Protein AF-A0A7V1XIB6-F1 (afdb_monomer_lite)

Foldseek 3Di:
DDDPVPDPVVVVVVVVVVVVVVVVVVVVVVVVVVVVVVVVVVVVVVVVVVVVVVVCVCCQQPPCWWKFKAQLVQRQTPDTYPNNCVVLVHPDSVVVSVVVVVFDPVQSVVQQVCCQPPQWDQWDWGWDDDVPDDIKIKIKTWGHDDNHSMIMITIDIDGPDPPD

Secondary structure (DSSP, 8-state):
---GGG-HHHHHHHHHHHHHHHHHHHHHHHHHHHHHHHHHHHHHHHHHHHHHHHHHHHHHHT-SSEEEEEETTT--EEEE-HHHHHHTT-SSHHHHHHHHHHS-HHHHHHHHHHHHHHSEEEEEEEEE--TTS--EEEEEEEEE-TTSSEEEEEEEEE------

pLDDT: mean 87.63, std 12.19, range [35.97, 97.19]

Sequence (164 aa):
MPTITEHPLLQIIIISTIVLVTLALGYFAVIITSNRKIIAEQHSKIEEIRKSEERYKTLFENSVAGMMKFNFQTWAVLEVNQTLLTMFNCTTPYELQRIFIDLHFDSFYQISKMLMKYGTVDVFEIPIVIKGESPKKLLLSARREGKTEIAHGVVVQVNTQKNE

Structure (mmCIF, N/CA/C/O backbone):
data_AF-A0A7V1XIB6-F1
#
_entry.id   AF-A0A7V1XIB6-F1
#
loop_
_atom_site.group_PDB
_atom_site.id
_atom_site.type_symbol
_atom_site.label_atom_id
_atom_site.label_alt_id
_atom_site.label_comp_id
_atom_site.label_asym_id
_atom_site.label_entity_id
_atom_site.label_seq_id
_atom_site.pdbx_PDB_ins_code
_atom_site.Cartn_x
_atom_site.Cartn_y
_atom_site.Cartn_z
_atom_site.occupancy
_atom_site.B_iso_or_equiv
_atom_site.auth_seq_id
_atom_site.auth_comp_id
_atom_site.auth_asym_id
_atom_site.auth_atom_id
_atom_site.pdbx_PDB_model_num
ATOM 1 N N . MET A 1 1 ? 54.090 9.060 -61.755 1.00 47.59 1 MET A N 1
ATOM 2 C CA . MET A 1 1 ? 53.536 9.124 -60.384 1.00 47.59 1 MET A CA 1
ATOM 3 C C . MET A 1 1 ? 53.421 7.693 -59.887 1.00 47.59 1 MET A C 1
ATOM 5 O O . MET A 1 1 ? 52.681 6.950 -60.523 1.00 47.59 1 MET A O 1
ATOM 9 N N . PRO A 1 2 ? 54.194 7.272 -58.871 1.00 49.38 2 PRO A N 1
ATOM 10 C CA . PRO A 1 2 ? 54.168 5.889 -58.410 1.00 49.38 2 PRO A CA 1
ATOM 11 C C . PRO A 1 2 ? 52.783 5.584 -57.838 1.00 49.38 2 PRO A C 1
ATOM 13 O O . PRO A 1 2 ? 52.264 6.301 -56.982 1.00 49.38 2 PRO A O 1
ATOM 16 N N . THR A 1 3 ? 52.141 4.576 -58.411 1.00 58.94 3 THR A N 1
ATOM 17 C CA . THR A 1 3 ? 50.796 4.134 -58.058 1.00 58.94 3 THR A CA 1
ATOM 18 C C . THR A 1 3 ? 50.892 3.322 -56.761 1.00 58.94 3 THR A C 1
ATOM 20 O O . THR A 1 3 ? 51.858 2.593 -56.554 1.00 58.94 3 THR A O 1
ATOM 23 N N . ILE A 1 4 ? 49.896 3.429 -55.874 1.00 61.00 4 ILE A N 1
ATOM 24 C CA . ILE A 1 4 ? 49.841 2.800 -54.528 1.00 61.00 4 ILE A CA 1
ATOM 25 C C . ILE A 1 4 ? 50.002 1.251 -54.568 1.00 61.00 4 ILE A C 1
ATOM 27 O O . ILE A 1 4 ? 50.116 0.580 -53.544 1.00 61.00 4 ILE A O 1
ATOM 31 N N . THR A 1 5 ? 50.051 0.663 -55.762 1.00 61.47 5 THR A N 1
ATOM 32 C CA . THR A 1 5 ? 50.233 -0.760 -56.055 1.00 61.47 5 THR A CA 1
ATOM 33 C C . THR A 1 5 ? 51.644 -1.315 -55.823 1.00 61.47 5 THR A C 1
ATOM 35 O O . THR A 1 5 ? 51.771 -2.530 -55.747 1.00 61.47 5 THR A O 1
ATOM 38 N N . GLU A 1 6 ? 52.690 -0.494 -55.668 1.00 72.94 6 GLU A N 1
ATOM 39 C CA . GLU A 1 6 ? 54.075 -1.000 -55.523 1.00 72.94 6 GLU A CA 1
ATOM 40 C C . GLU A 1 6 ? 54.530 -1.265 -54.068 1.00 72.94 6 GLU A C 1
ATOM 42 O O . GLU A 1 6 ? 55.625 -1.783 -53.845 1.00 72.94 6 GLU A O 1
ATOM 47 N N . HIS A 1 7 ? 53.704 -0.962 -53.054 1.00 81.00 7 HIS A N 1
ATOM 48 C CA . HIS A 1 7 ? 54.082 -1.090 -51.634 1.00 81.00 7 HIS A CA 1
ATOM 49 C C . HIS A 1 7 ? 53.140 -2.016 -50.835 1.00 81.00 7 HIS A C 1
ATOM 51 O O . HIS A 1 7 ? 52.159 -1.547 -50.249 1.00 81.00 7 HIS A O 1
ATOM 57 N N . PRO A 1 8 ? 53.444 -3.326 -50.729 1.00 84.38 8 PRO A N 1
ATOM 58 C CA . PRO A 1 8 ? 52.544 -4.314 -50.121 1.00 84.38 8 PRO A CA 1
ATOM 59 C C . PRO A 1 8 ? 52.277 -4.076 -48.624 1.00 84.38 8 PRO A C 1
ATOM 61 O O . PRO A 1 8 ? 51.172 -4.322 -48.146 1.00 84.38 8 PRO A O 1
ATOM 64 N N . LEU A 1 9 ? 53.245 -3.533 -47.875 1.00 87.50 9 LEU A N 1
ATOM 65 C CA . LEU A 1 9 ? 53.072 -3.222 -46.447 1.00 87.50 9 LEU A CA 1
ATOM 66 C C . LEU A 1 9 ? 52.031 -2.118 -46.203 1.00 87.50 9 LEU A C 1
ATOM 68 O O . LEU A 1 9 ? 51.251 -2.198 -45.255 1.00 87.50 9 LEU A O 1
ATOM 72 N N . LEU A 1 10 ? 51.985 -1.108 -47.075 1.00 87.31 10 LEU A N 1
ATOM 73 C CA . LEU A 1 10 ? 51.057 0.016 -46.947 1.00 87.31 10 LEU A CA 1
ATOM 74 C C . LEU A 1 10 ? 49.608 -0.429 -47.205 1.00 87.31 10 LEU A C 1
ATOM 76 O O . LEU A 1 10 ? 48.695 0.017 -46.514 1.00 87.31 10 LEU A O 1
ATOM 80 N N . GLN A 1 11 ? 49.403 -1.380 -48.121 1.00 85.06 11 GLN A N 1
ATOM 81 C CA . GLN A 1 11 ? 48.090 -1.984 -48.368 1.00 85.06 11 GLN A CA 1
ATOM 82 C C . GLN A 1 11 ? 47.580 -2.786 -47.163 1.00 85.06 11 GLN A C 1
ATOM 84 O O . GLN A 1 11 ? 46.417 -2.645 -46.789 1.00 85.06 11 GLN A O 1
ATOM 89 N N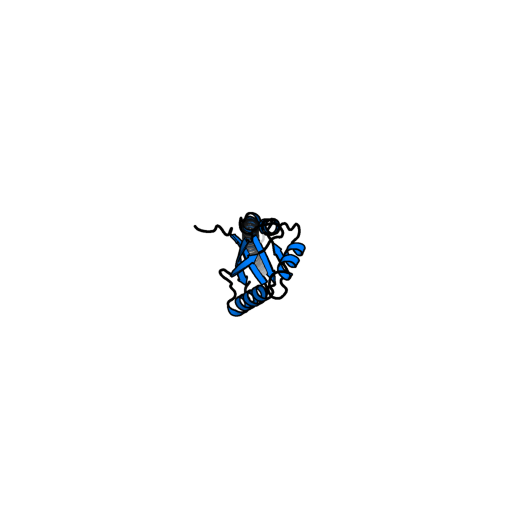 . ILE A 1 12 ? 48.445 -3.577 -46.515 1.00 91.06 12 ILE A N 1
ATOM 90 C CA . ILE A 1 12 ? 48.081 -4.358 -45.319 1.00 91.06 12 ILE A CA 1
ATOM 91 C C . ILE A 1 12 ? 47.642 -3.434 -44.179 1.00 91.06 12 ILE A C 1
ATOM 93 O O . ILE A 1 12 ? 46.618 -3.691 -43.544 1.00 91.06 12 ILE A O 1
ATOM 97 N N . ILE A 1 13 ? 48.370 -2.335 -43.948 1.00 94.75 13 ILE A N 1
ATOM 98 C CA . ILE A 1 13 ? 48.011 -1.352 -42.917 1.00 94.75 13 ILE A CA 1
ATOM 99 C C . ILE A 1 13 ? 46.635 -0.755 -43.218 1.00 94.75 13 ILE A C 1
ATOM 101 O O . ILE A 1 13 ? 45.766 -0.805 -42.350 1.00 94.75 13 ILE A O 1
ATOM 105 N N . ILE A 1 14 ? 46.395 -0.286 -44.447 1.00 93.75 14 ILE A N 1
ATOM 106 C CA . ILE A 1 14 ? 45.102 0.293 -44.844 1.00 93.75 14 ILE A CA 1
ATOM 107 C C . ILE A 1 14 ? 43.959 -0.704 -44.625 1.00 93.75 14 ILE A C 1
ATOM 109 O O . ILE A 1 14 ? 42.956 -0.354 -44.003 1.00 93.75 14 ILE A O 1
ATOM 113 N N . ILE A 1 15 ? 44.114 -1.952 -45.077 1.00 94.75 15 ILE A N 1
ATOM 114 C CA . ILE A 1 15 ? 43.092 -2.993 -44.903 1.00 94.75 15 ILE A CA 1
ATOM 115 C C . ILE A 1 15 ? 42.845 -3.252 -43.412 1.00 94.75 15 ILE A C 1
ATOM 117 O O . ILE A 1 15 ? 41.695 -3.274 -42.979 1.00 94.75 15 ILE A O 1
ATOM 121 N N . SER A 1 16 ? 43.904 -3.382 -42.607 1.00 94.62 16 SER A N 1
ATOM 122 C CA . SER A 1 16 ? 43.778 -3.612 -41.162 1.00 94.62 16 SER A CA 1
ATOM 123 C C . SER A 1 16 ? 43.075 -2.456 -40.442 1.00 94.62 16 SER A C 1
ATOM 125 O O . SER A 1 16 ? 42.223 -2.693 -39.588 1.00 94.62 16 SER A O 1
ATOM 127 N N . THR A 1 17 ? 43.361 -1.207 -40.828 1.00 96.62 17 THR A N 1
ATOM 128 C CA . THR A 1 17 ? 42.704 -0.017 -40.278 1.00 96.62 17 THR A CA 1
ATOM 129 C C . THR A 1 17 ? 41.226 0.008 -40.648 1.00 96.62 17 THR A C 1
ATOM 131 O O . THR A 1 17 ? 40.393 0.250 -39.779 1.00 96.62 17 THR A O 1
ATOM 134 N N . ILE A 1 18 ? 40.879 -0.298 -41.903 1.00 96.38 18 ILE A N 1
ATOM 135 C CA . ILE A 1 18 ? 39.479 -0.373 -42.341 1.00 96.38 18 ILE A CA 1
ATOM 136 C C . ILE A 1 18 ? 38.732 -1.444 -41.540 1.00 96.38 18 ILE A C 1
ATOM 138 O O . ILE A 1 18 ? 37.673 -1.160 -40.983 1.00 96.38 18 ILE A O 1
ATOM 142 N N . VAL A 1 19 ? 39.300 -2.647 -41.410 1.00 97.19 19 VAL A N 1
ATOM 143 C CA . VAL A 1 19 ? 38.695 -3.735 -40.625 1.00 97.19 19 VAL A CA 1
ATOM 144 C C . VAL A 1 19 ? 38.485 -3.304 -39.172 1.00 97.19 19 VAL A C 1
ATOM 146 O O . VAL A 1 19 ? 37.382 -3.445 -38.644 1.00 97.19 19 VAL A O 1
ATOM 149 N N . LEU A 1 20 ? 39.492 -2.702 -38.538 1.00 97.19 20 LEU A N 1
ATOM 150 C CA . LEU A 1 20 ? 39.402 -2.260 -37.147 1.00 97.19 20 LEU A CA 1
ATOM 151 C C . LEU A 1 20 ? 38.330 -1.178 -36.952 1.00 97.19 20 LEU A C 1
ATOM 153 O O . LEU A 1 20 ? 37.538 -1.262 -36.014 1.00 97.19 20 LEU A O 1
ATOM 157 N N . VAL A 1 21 ? 38.243 -0.209 -37.867 1.00 97.12 21 VAL A N 1
ATOM 158 C CA . VAL A 1 21 ? 37.206 0.835 -37.839 1.00 97.12 21 VAL A CA 1
ATOM 159 C C . VAL A 1 21 ? 35.813 0.233 -38.026 1.00 97.12 21 VAL A C 1
ATOM 161 O O . VAL A 1 21 ? 34.898 0.590 -37.287 1.00 97.12 21 VAL A O 1
ATOM 164 N N . THR A 1 22 ? 35.633 -0.709 -38.957 1.00 96.62 22 THR A N 1
ATOM 165 C CA . THR A 1 22 ? 34.323 -1.352 -39.171 1.00 96.62 22 THR A CA 1
ATOM 166 C C . THR A 1 22 ? 33.858 -2.149 -37.952 1.00 96.62 22 THR A C 1
ATOM 168 O O . THR A 1 22 ? 32.698 -2.031 -37.554 1.00 96.62 22 THR A O 1
ATOM 171 N N . LEU A 1 23 ? 34.762 -2.890 -37.301 1.00 97.00 23 LEU A N 1
ATOM 172 C CA . LEU A 1 23 ? 34.461 -3.606 -36.060 1.00 97.00 23 LEU A CA 1
ATOM 173 C C . LEU A 1 23 ? 34.123 -2.644 -34.919 1.00 97.00 23 LEU A C 1
ATOM 175 O O . LEU A 1 23 ? 33.146 -2.868 -34.206 1.00 97.00 23 LEU A O 1
ATOM 179 N N . ALA A 1 24 ? 34.882 -1.554 -34.774 1.00 96.31 24 ALA A N 1
ATOM 180 C CA . ALA A 1 24 ? 34.617 -0.537 -33.761 1.00 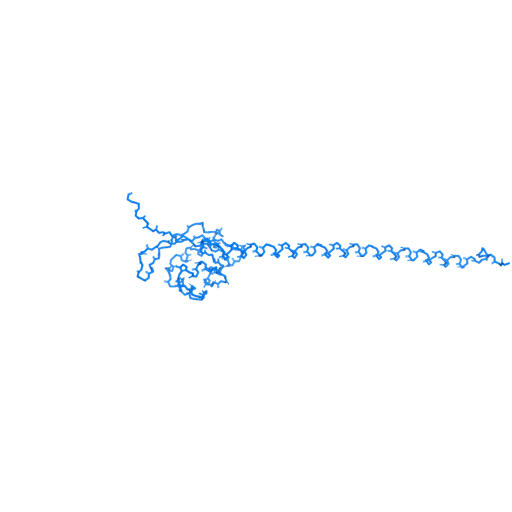96.31 24 ALA A CA 1
ATOM 181 C C . ALA A 1 24 ? 33.236 0.109 -33.960 1.00 96.31 24 ALA A C 1
ATOM 183 O O . ALA A 1 24 ? 32.464 0.208 -33.009 1.00 96.31 24 ALA A O 1
ATOM 184 N N . LEU A 1 25 ? 32.885 0.487 -35.194 1.00 96.56 25 LEU A N 1
ATOM 185 C CA . LEU A 1 25 ? 31.568 1.045 -35.519 1.00 96.56 25 LEU A CA 1
ATOM 186 C C . LEU A 1 25 ? 30.435 0.059 -35.215 1.00 96.56 25 LEU A C 1
ATOM 188 O O . LEU A 1 25 ? 29.437 0.447 -34.607 1.00 96.56 25 LEU A O 1
ATOM 192 N N . GLY A 1 26 ? 30.600 -1.215 -35.583 1.00 95.56 26 GLY A N 1
ATOM 193 C CA . GLY A 1 26 ? 29.637 -2.267 -35.254 1.00 95.56 26 GLY A CA 1
ATOM 194 C C . GLY A 1 26 ? 29.457 -2.431 -33.743 1.00 95.56 26 GLY A C 1
ATOM 195 O O . GLY A 1 26 ? 28.329 -2.461 -33.252 1.00 95.56 26 GLY A O 1
ATOM 196 N N . TYR A 1 27 ? 30.560 -2.450 -32.993 1.00 96.38 27 TYR A N 1
ATOM 197 C CA . TYR A 1 27 ? 30.542 -2.532 -31.534 1.00 96.38 27 TYR A CA 1
ATOM 198 C C . TYR A 1 27 ? 29.815 -1.339 -30.892 1.00 96.38 27 TYR A C 1
ATOM 200 O O . TYR A 1 27 ? 28.921 -1.532 -30.064 1.00 96.38 27 TYR A O 1
ATOM 208 N N . PHE A 1 28 ? 30.120 -0.108 -31.319 1.00 96.62 28 PHE A N 1
ATOM 209 C CA . PHE A 1 28 ? 29.428 1.089 -30.830 1.00 96.62 28 PHE A CA 1
ATOM 210 C C . PHE A 1 28 ? 27.930 1.071 -31.157 1.00 96.62 28 PHE A C 1
ATOM 212 O O . PHE A 1 28 ? 27.115 1.406 -30.296 1.00 96.62 28 PHE A O 1
ATOM 219 N N . ALA A 1 29 ? 27.543 0.635 -32.359 1.00 94.00 29 ALA A N 1
ATOM 220 C CA . ALA A 1 29 ? 26.137 0.517 -32.742 1.00 94.00 29 ALA A CA 1
ATOM 221 C C . ALA A 1 29 ? 25.371 -0.476 -31.844 1.00 94.00 29 ALA A C 1
ATOM 223 O O . ALA A 1 29 ? 24.250 -0.189 -31.407 1.00 94.00 29 ALA A O 1
ATOM 224 N N . VAL A 1 30 ? 25.987 -1.614 -31.506 1.00 93.69 30 VAL A N 1
ATOM 225 C CA . VAL A 1 30 ? 25.407 -2.604 -30.582 1.00 93.69 30 VAL A CA 1
ATOM 226 C C . VAL A 1 30 ? 25.230 -2.018 -29.176 1.00 93.69 30 VAL A C 1
ATOM 228 O O . VAL A 1 30 ? 24.160 -2.162 -28.584 1.00 93.69 30 VAL A O 1
ATOM 231 N N . ILE A 1 31 ? 26.222 -1.296 -28.647 1.00 95.12 31 ILE A N 1
ATOM 232 C CA . ILE A 1 31 ? 26.108 -0.658 -27.323 1.00 95.12 31 ILE A CA 1
ATOM 233 C C . ILE A 1 31 ? 24.983 0.377 -27.299 1.00 95.12 31 ILE A C 1
ATOM 235 O O . ILE A 1 31 ? 24.167 0.382 -26.378 1.00 9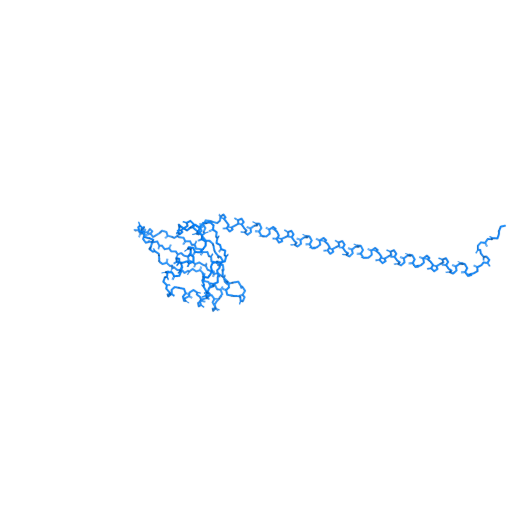5.12 31 ILE A O 1
ATOM 239 N N . ILE A 1 32 ? 24.916 1.254 -28.304 1.00 94.75 32 ILE A N 1
ATOM 240 C CA . ILE A 1 32 ? 23.917 2.329 -28.349 1.00 94.7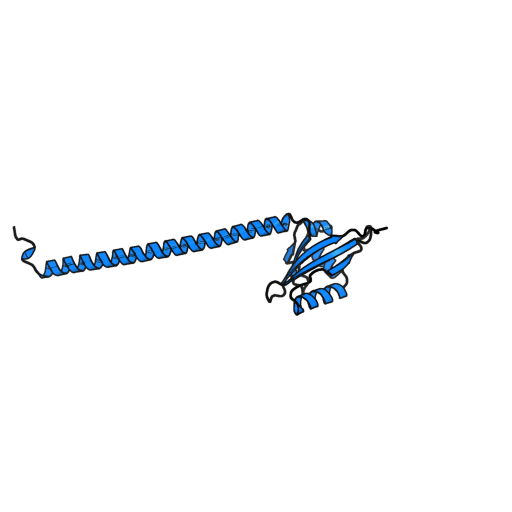5 32 ILE A CA 1
ATOM 241 C C . ILE A 1 32 ? 22.502 1.744 -28.391 1.00 94.75 32 ILE A C 1
ATOM 243 O O . ILE A 1 32 ? 21.624 2.196 -27.655 1.00 94.75 32 ILE A O 1
ATOM 247 N N . THR A 1 33 ? 22.270 0.728 -29.224 1.00 93.75 33 THR A N 1
ATOM 248 C CA . THR A 1 33 ? 20.951 0.082 -29.329 1.00 93.75 33 THR A CA 1
ATOM 249 C C . THR A 1 33 ? 20.559 -0.637 -28.039 1.00 93.75 33 THR A C 1
ATOM 251 O O . THR A 1 33 ? 19.427 -0.473 -27.578 1.00 93.75 33 THR A O 1
ATOM 254 N N . SER A 1 34 ? 21.500 -1.350 -27.412 1.00 93.81 34 SER A N 1
ATOM 255 C CA . SER A 1 34 ? 21.298 -1.995 -26.110 1.00 93.81 34 SER A CA 1
ATOM 256 C C . SER A 1 34 ? 20.935 -0.979 -25.021 1.00 93.81 34 SER A C 1
ATOM 258 O O . SER A 1 34 ? 19.888 -1.094 -24.381 1.00 93.81 34 SER A O 1
ATOM 260 N N . ASN A 1 35 ? 21.727 0.088 -24.881 1.00 94.69 35 ASN A N 1
ATOM 261 C CA . ASN A 1 35 ? 21.505 1.120 -23.867 1.00 94.69 35 ASN A CA 1
ATOM 262 C C . ASN A 1 35 ? 20.165 1.839 -24.058 1.00 94.69 35 ASN A C 1
ATOM 264 O O . ASN A 1 35 ? 19.445 2.061 -23.087 1.00 94.69 35 ASN A O 1
ATOM 268 N N . ARG A 1 36 ? 19.781 2.159 -25.303 1.00 93.88 36 ARG A N 1
ATOM 269 C CA . ARG A 1 36 ? 18.474 2.775 -25.593 1.00 93.88 36 ARG A CA 1
ATOM 270 C C . ARG A 1 36 ? 17.316 1.887 -25.153 1.00 93.88 36 ARG A C 1
ATOM 272 O O . ARG A 1 36 ? 16.354 2.396 -24.585 1.00 93.88 36 ARG A O 1
ATOM 279 N N . LYS A 1 37 ? 17.409 0.576 -25.396 1.00 93.75 37 LYS A N 1
ATOM 280 C CA . LYS A 1 37 ? 16.380 -0.381 -24.975 1.00 93.75 37 LYS A CA 1
ATOM 281 C C . LYS A 1 37 ? 16.273 -0.449 -23.452 1.00 93.75 37 LYS A C 1
ATOM 283 O O . LYS A 1 37 ? 15.165 -0.370 -22.934 1.00 93.75 37 LYS A O 1
ATOM 288 N N . ILE A 1 38 ? 17.406 -0.531 -22.751 1.00 94.62 38 ILE A N 1
ATOM 289 C CA . ILE A 1 38 ? 17.447 -0.567 -21.281 1.00 94.62 38 ILE A CA 1
ATOM 290 C C . ILE A 1 38 ? 16.806 0.694 -20.691 1.00 94.62 38 ILE A C 1
ATOM 292 O O . ILE A 1 38 ? 15.945 0.592 -19.821 1.00 94.62 38 ILE A O 1
ATOM 296 N N . ILE A 1 39 ? 17.171 1.874 -21.200 1.00 94.94 39 ILE A N 1
ATOM 297 C CA . ILE A 1 39 ? 16.628 3.159 -20.736 1.00 94.94 39 ILE A CA 1
ATOM 298 C C . ILE A 1 39 ? 15.117 3.234 -20.986 1.00 94.94 39 ILE A C 1
ATOM 300 O O . ILE A 1 39 ? 14.360 3.601 -20.090 1.00 94.94 39 ILE A O 1
ATOM 304 N N . ALA A 1 40 ? 14.656 2.852 -22.180 1.00 94.81 40 ALA A N 1
ATOM 305 C CA . ALA A 1 40 ? 13.230 2.847 -22.502 1.00 94.81 40 ALA A CA 1
ATOM 306 C C . ALA A 1 40 ? 12.437 1.897 -21.589 1.00 94.81 40 ALA A C 1
ATOM 308 O O . ALA A 1 40 ? 11.365 2.256 -21.102 1.00 94.81 40 ALA A O 1
ATOM 309 N N . GLU A 1 41 ? 12.977 0.709 -21.313 1.00 94.88 41 GLU A N 1
ATOM 310 C CA . GLU A 1 41 ? 12.354 -0.262 -20.416 1.00 94.88 41 GLU A CA 1
ATOM 311 C C . GLU A 1 41 ? 12.301 0.251 -18.969 1.00 94.88 41 GLU A C 1
ATOM 313 O O . GLU A 1 41 ? 11.270 0.128 -18.307 1.00 94.88 41 GLU A O 1
ATOM 318 N N . GLN A 1 42 ? 13.376 0.882 -18.487 1.00 95.50 42 GLN A N 1
ATOM 319 C CA . GLN A 1 42 ? 13.406 1.514 -17.166 1.00 95.50 42 GLN A CA 1
ATOM 320 C C . GLN A 1 42 ? 12.371 2.635 -17.049 1.00 95.50 42 GLN A C 1
ATOM 322 O O . GLN A 1 42 ? 11.603 2.649 -16.089 1.00 95.50 42 GLN A O 1
ATOM 327 N N . HIS A 1 43 ? 12.296 3.533 -18.035 1.00 95.12 43 HIS A N 1
ATOM 328 C CA . HIS A 1 43 ? 11.295 4.600 -18.043 1.00 95.12 43 HIS A CA 1
ATOM 329 C C . HIS A 1 43 ? 9.869 4.054 -18.065 1.00 95.12 43 HIS A C 1
ATOM 331 O O . HIS A 1 43 ? 9.023 4.552 -17.327 1.00 95.12 43 HIS A O 1
ATOM 337 N N . SER A 1 44 ? 9.605 3.011 -18.856 1.00 94.62 44 SER A N 1
ATOM 338 C CA . SER A 1 44 ? 8.286 2.376 -18.885 1.00 94.62 44 SER A CA 1
ATOM 339 C C . SER A 1 44 ? 7.902 1.802 -17.521 1.00 94.62 44 SER A C 1
ATOM 341 O O . SER A 1 44 ? 6.771 1.999 -17.086 1.00 94.62 44 SER A O 1
ATOM 343 N N . LYS A 1 45 ? 8.833 1.136 -16.823 1.00 95.44 45 LYS A N 1
ATOM 344 C CA . LYS A 1 45 ? 8.590 0.579 -15.480 1.00 95.44 45 LYS A CA 1
ATOM 345 C C . LYS A 1 45 ? 8.340 1.670 -14.442 1.00 95.44 45 LYS A C 1
ATOM 347 O O . LYS A 1 45 ? 7.428 1.539 -13.635 1.00 95.44 45 LYS A O 1
ATOM 352 N N . ILE A 1 46 ? 9.117 2.754 -14.475 1.00 95.50 46 ILE A N 1
ATOM 353 C CA . ILE A 1 46 ? 8.925 3.900 -13.573 1.00 95.50 46 ILE A CA 1
ATOM 354 C C . ILE A 1 46 ? 7.550 4.530 -13.800 1.00 95.50 46 ILE A C 1
ATOM 356 O O . ILE A 1 46 ? 6.837 4.813 -12.842 1.00 95.50 46 ILE A O 1
ATOM 360 N N . GLU A 1 47 ? 7.156 4.720 -15.057 1.00 95.50 47 GLU A N 1
ATOM 361 C CA . GLU A 1 47 ? 5.867 5.324 -15.385 1.00 95.50 47 GLU A CA 1
ATOM 362 C C . GLU A 1 47 ? 4.687 4.417 -15.013 1.00 95.50 47 GLU A C 1
ATOM 364 O O . GLU A 1 47 ? 3.650 4.902 -14.563 1.00 95.50 47 GLU A O 1
ATOM 369 N N . GLU A 1 48 ? 4.834 3.099 -15.156 1.00 95.38 48 GLU A N 1
ATOM 370 C CA . GLU A 1 48 ? 3.835 2.130 -14.704 1.00 95.38 48 GLU A CA 1
ATOM 371 C C . GLU A 1 48 ? 3.669 2.159 -13.179 1.00 95.38 48 GLU A C 1
ATOM 373 O O . GLU A 1 48 ? 2.539 2.242 -12.693 1.00 95.38 48 GLU A O 1
ATOM 378 N N . ILE A 1 49 ? 4.780 2.188 -12.432 1.00 95.19 49 ILE A N 1
ATOM 379 C CA . ILE A 1 49 ? 4.765 2.347 -10.972 1.00 95.19 49 ILE A CA 1
ATOM 380 C C . ILE A 1 49 ? 4.064 3.655 -10.606 1.00 95.19 49 ILE A C 1
ATOM 382 O O . ILE A 1 49 ? 3.078 3.618 -9.872 1.00 95.19 49 ILE A O 1
ATOM 386 N N . ARG A 1 50 ? 4.474 4.785 -11.195 1.00 95.06 50 ARG A N 1
ATOM 387 C CA . ARG A 1 50 ? 3.884 6.106 -10.934 1.00 95.06 50 ARG A CA 1
ATOM 388 C C . ARG A 1 50 ? 2.374 6.121 -11.178 1.00 95.06 50 ARG A C 1
ATOM 390 O O . ARG A 1 50 ? 1.614 6.582 -10.332 1.00 95.06 50 ARG A O 1
ATOM 397 N N . LYS A 1 51 ? 1.912 5.570 -12.306 1.00 95.25 51 LYS A N 1
ATOM 398 C CA . LYS A 1 51 ? 0.476 5.466 -12.620 1.00 95.25 51 LYS A CA 1
ATOM 399 C C . LYS A 1 51 ? -0.267 4.566 -11.638 1.00 95.25 51 LYS A C 1
ATOM 401 O O . LYS A 1 51 ? -1.408 4.861 -11.280 1.00 95.25 51 LYS A O 1
ATOM 406 N N . SER A 1 52 ? 0.350 3.462 -11.221 1.00 94.94 52 SER A N 1
ATOM 407 C CA . SER A 1 52 ? -0.245 2.556 -10.239 1.00 94.94 52 SER A CA 1
ATOM 408 C C . SER A 1 52 ? -0.362 3.210 -8.859 1.00 94.94 52 SER A C 1
ATOM 410 O O . SER A 1 52 ? -1.410 3.088 -8.227 1.00 94.94 52 SER A O 1
ATOM 412 N N . GLU A 1 53 ? 0.644 3.985 -8.442 1.00 93.94 53 GLU A N 1
ATOM 413 C CA . GLU A 1 53 ? 0.650 4.751 -7.194 1.00 93.94 53 GLU A CA 1
ATOM 414 C C . GLU A 1 53 ? -0.399 5.864 -7.213 1.00 93.94 53 GLU A C 1
ATOM 416 O O . GLU A 1 53 ? -1.173 5.995 -6.267 1.00 93.94 53 GLU A O 1
ATOM 421 N N . GLU A 1 54 ? -0.499 6.628 -8.304 1.00 95.06 54 GLU A N 1
ATOM 422 C CA . GLU A 1 54 ? -1.527 7.665 -8.459 1.00 95.06 54 GLU A CA 1
ATOM 423 C C . GLU A 1 54 ? -2.935 7.077 -8.416 1.00 95.06 54 GLU A C 1
ATOM 425 O O . GLU A 1 54 ? -3.824 7.623 -7.755 1.00 95.06 54 GLU A O 1
ATOM 430 N N . ARG A 1 55 ? -3.142 5.934 -9.076 1.00 93.81 55 ARG A N 1
ATOM 431 C CA . ARG A 1 55 ? -4.420 5.225 -9.041 1.00 93.81 55 ARG A CA 1
ATOM 432 C C . ARG A 1 55 ? -4.729 4.706 -7.640 1.00 93.81 55 ARG A C 1
ATOM 434 O O . ARG A 1 55 ? -5.858 4.876 -7.188 1.00 93.81 55 ARG A O 1
ATOM 441 N N . TYR A 1 56 ? -3.753 4.104 -6.957 1.00 93.38 56 TYR A N 1
ATOM 442 C CA . TYR A 1 56 ? -3.907 3.652 -5.574 1.00 93.38 56 TYR A CA 1
ATOM 443 C C . TYR A 1 56 ? -4.269 4.821 -4.660 1.00 93.38 56 TYR A C 1
ATOM 445 O O . TYR A 1 56 ? -5.302 4.764 -4.005 1.00 93.38 56 TYR A O 1
ATOM 453 N N . LYS A 1 57 ? -3.496 5.911 -4.688 1.00 92.38 57 LYS A N 1
ATOM 454 C CA . LYS A 1 57 ? -3.738 7.109 -3.877 1.00 92.38 57 LYS A CA 1
ATOM 455 C C . LYS A 1 57 ? -5.128 7.690 -4.128 1.00 92.38 57 LYS A C 1
ATOM 457 O O . LYS A 1 57 ? -5.840 8.021 -3.189 1.00 92.38 57 LYS A O 1
ATOM 462 N N . THR A 1 58 ? -5.536 7.763 -5.394 1.00 93.88 58 THR A N 1
ATOM 463 C CA . THR A 1 58 ? -6.865 8.256 -5.782 1.00 93.88 58 THR A CA 1
ATOM 464 C C . THR A 1 58 ? -7.983 7.377 -5.225 1.00 93.88 58 THR A C 1
ATOM 466 O O . THR A 1 58 ? -8.964 7.907 -4.712 1.00 93.88 58 THR A O 1
ATOM 469 N N . LEU A 1 59 ? -7.855 6.051 -5.325 1.00 94.19 59 LEU A N 1
ATOM 470 C CA . LEU A 1 59 ? -8.847 5.110 -4.797 1.00 94.19 59 LEU A CA 1
ATOM 471 C C . LEU A 1 59 ? -8.869 5.103 -3.268 1.00 94.19 59 LEU A C 1
ATOM 473 O O . LEU A 1 59 ? -9.941 5.029 -2.682 1.00 94.19 59 LEU A O 1
ATOM 477 N N . PHE A 1 60 ? -7.700 5.188 -2.640 1.00 94.56 60 PHE A N 1
ATOM 478 C CA . PHE A 1 60 ? -7.534 5.184 -1.195 1.00 94.56 60 PHE A CA 1
ATOM 479 C C . PHE A 1 60 ? -8.164 6.427 -0.554 1.00 94.56 60 PHE A C 1
ATOM 481 O O . PHE A 1 60 ? -9.010 6.291 0.330 1.00 94.56 60 PHE A O 1
ATOM 488 N N . GLU A 1 61 ? -7.829 7.626 -1.043 1.00 92.94 61 GLU A N 1
ATOM 489 C CA . GLU A 1 61 ? -8.322 8.888 -0.472 1.00 92.94 61 GLU A CA 1
ATOM 490 C C . GLU A 1 61 ? -9.788 9.180 -0.803 1.00 92.94 61 GLU A C 1
ATOM 492 O O . GLU A 1 61 ? -10.516 9.680 0.048 1.00 92.94 61 GLU A O 1
ATOM 497 N N . ASN A 1 62 ? -10.257 8.839 -2.009 1.00 92.44 62 ASN A N 1
ATOM 498 C CA . ASN A 1 62 ? -11.647 9.105 -2.409 1.00 92.44 62 ASN A CA 1
ATOM 499 C C . ASN A 1 62 ? -12.619 7.967 -2.049 1.00 92.44 62 ASN A C 1
ATOM 501 O O . ASN A 1 62 ? -13.779 7.990 -2.469 1.00 92.44 62 ASN A O 1
ATOM 505 N N . SER A 1 63 ? -12.169 6.943 -1.319 1.00 93.94 63 SER A N 1
ATOM 506 C CA . SER A 1 63 ? -13.034 5.837 -0.909 1.00 93.94 63 SER A CA 1
ATOM 507 C C . SER A 1 63 ? -14.080 6.302 0.102 1.00 93.94 63 SER A C 1
ATOM 509 O O . SER A 1 63 ? -13.764 6.958 1.092 1.00 93.94 63 SER A O 1
ATOM 511 N N . VAL A 1 64 ? -15.332 5.888 -0.101 1.00 90.62 64 VAL A N 1
ATOM 512 C CA . VAL A 1 64 ? -16.419 6.069 0.880 1.00 90.62 64 VAL A CA 1
ATOM 513 C C . VAL A 1 64 ? -16.272 5.155 2.098 1.00 90.62 64 VAL A C 1
ATOM 515 O O . VAL A 1 64 ? -16.905 5.384 3.127 1.00 90.62 64 VAL A O 1
ATOM 518 N N . ALA A 1 65 ? -15.448 4.112 1.988 1.00 94.31 65 ALA A N 1
ATOM 519 C CA . ALA A 1 65 ? -15.077 3.265 3.106 1.00 94.31 65 ALA A CA 1
ATOM 520 C C . ALA A 1 65 ? -13.813 3.813 3.771 1.00 94.31 65 ALA A C 1
ATOM 522 O O . ALA A 1 65 ? -12.918 4.351 3.112 1.00 94.31 65 ALA A O 1
ATOM 523 N N . GLY A 1 66 ? -13.715 3.633 5.082 1.00 95.25 66 GLY A N 1
ATOM 524 C CA . GLY A 1 66 ? -12.479 3.904 5.785 1.00 95.25 66 GLY A CA 1
ATOM 525 C C . GLY A 1 66 ? -11.437 2.856 5.406 1.00 95.25 66 GLY A C 1
ATOM 526 O O . GLY A 1 66 ? -11.723 1.663 5.420 1.00 95.25 66 GLY A O 1
ATOM 527 N N . MET A 1 67 ? -10.238 3.277 5.029 1.00 96.25 67 MET A N 1
ATOM 528 C CA . MET A 1 67 ? -9.156 2.383 4.624 1.00 96.25 67 MET A CA 1
ATOM 529 C C . MET A 1 67 ? -7.924 2.667 5.464 1.00 96.25 67 MET A C 1
ATOM 531 O O . MET A 1 67 ? -7.623 3.820 5.768 1.00 96.25 67 MET A O 1
ATOM 535 N N . MET A 1 68 ? -7.203 1.613 5.831 1.00 95.31 68 MET A N 1
ATOM 536 C CA . MET A 1 68 ? -5.956 1.740 6.573 1.00 95.31 68 MET A CA 1
ATOM 537 C C . MET A 1 68 ? -4.969 0.633 6.237 1.00 95.31 68 MET A C 1
ATOM 539 O O . MET A 1 68 ? -5.348 -0.496 5.933 1.00 95.31 68 MET A O 1
ATOM 543 N N . LYS A 1 69 ? -3.688 0.947 6.368 1.00 95.62 69 LYS A N 1
ATOM 544 C CA . LYS A 1 69 ? -2.594 -0.012 6.427 1.00 95.62 69 LYS A CA 1
ATOM 545 C C . LYS A 1 69 ? -2.098 -0.050 7.860 1.00 95.62 69 LYS A C 1
ATOM 547 O O . LYS A 1 69 ? -1.809 0.997 8.433 1.00 95.62 69 LYS A O 1
ATOM 552 N N . PHE A 1 70 ? -2.006 -1.232 8.450 1.00 94.56 70 PHE A N 1
ATOM 553 C CA . PHE A 1 70 ? -1.642 -1.366 9.857 1.00 94.56 70 PHE A CA 1
ATOM 554 C C . PHE A 1 70 ? -0.819 -2.625 10.110 1.00 94.56 70 PHE A C 1
ATOM 556 O O . PHE A 1 70 ? -0.920 -3.610 9.377 1.00 94.56 70 PHE A O 1
ATOM 563 N N . ASN A 1 71 ? 0.002 -2.597 11.157 1.00 94.56 71 ASN A N 1
ATOM 564 C CA . ASN A 1 71 ? 0.635 -3.802 11.681 1.00 94.56 71 ASN A CA 1
ATOM 565 C C . ASN A 1 71 ? -0.367 -4.516 12.599 1.00 94.56 71 ASN A C 1
ATOM 567 O O . ASN A 1 71 ? -0.814 -3.934 13.581 1.00 94.56 71 ASN A O 1
ATOM 571 N N . PHE A 1 72 ? -0.730 -5.764 12.306 1.00 92.81 72 PHE A N 1
ATOM 572 C CA . PHE A 1 72 ? -1.772 -6.476 13.064 1.00 92.81 72 PHE A CA 1
ATOM 573 C C . PHE A 1 72 ? -1.264 -7.183 14.336 1.00 92.81 72 PHE A C 1
ATOM 575 O O . PHE A 1 72 ? -2.055 -7.821 15.028 1.00 92.81 72 PHE A O 1
ATOM 582 N N . GLN A 1 73 ? 0.033 -7.092 14.652 1.00 89.75 73 GLN A N 1
ATOM 583 C CA . GLN A 1 73 ? 0.583 -7.484 15.955 1.00 89.75 73 GLN A CA 1
ATOM 584 C C . GLN A 1 73 ? 0.659 -6.299 16.923 1.00 89.75 73 GLN A C 1
ATOM 586 O O . GLN A 1 73 ? 0.257 -6.422 18.076 1.00 89.75 73 GLN A O 1
ATOM 591 N N . THR A 1 74 ? 1.160 -5.150 16.459 1.00 89.25 74 THR A N 1
ATOM 592 C CA . THR A 1 74 ? 1.341 -3.941 17.286 1.00 89.25 74 THR A CA 1
ATOM 593 C C . THR A 1 74 ? 0.170 -2.964 17.206 1.00 89.25 74 THR A C 1
ATOM 595 O O . THR A 1 74 ? 0.125 -2.002 17.969 1.00 89.25 74 THR A O 1
ATOM 598 N N . TRP A 1 75 ? -0.755 -3.178 16.266 1.00 89.75 75 TRP A N 1
ATOM 599 C CA . TRP A 1 75 ? -1.858 -2.272 15.924 1.00 89.75 75 TRP A CA 1
ATOM 600 C C . TRP A 1 75 ? -1.409 -0.868 15.501 1.00 89.75 75 TRP A C 1
ATOM 602 O O . TRP A 1 75 ? -2.198 0.074 15.509 1.00 89.75 75 TRP A O 1
ATOM 612 N N . ALA A 1 76 ? -0.144 -0.715 15.094 1.00 90.81 76 ALA A N 1
ATOM 613 C CA . ALA A 1 76 ? 0.371 0.540 14.564 1.00 90.81 76 ALA A CA 1
ATOM 614 C C . ALA A 1 76 ? -0.283 0.869 13.218 1.00 90.81 76 ALA A C 1
ATOM 616 O O . ALA A 1 76 ? -0.200 0.075 12.277 1.00 90.81 76 ALA A O 1
ATOM 617 N N . VAL A 1 77 ? -0.900 2.048 13.126 1.00 92.88 77 VAL A N 1
ATOM 618 C CA . VAL A 1 77 ? -1.471 2.578 11.884 1.00 92.88 77 VAL A CA 1
ATOM 619 C C . VAL A 1 77 ? -0.335 3.179 11.056 1.00 92.88 77 VAL A C 1
ATOM 621 O O . VAL A 1 77 ? 0.313 4.131 11.480 1.00 92.88 77 VAL A O 1
ATOM 624 N N . LEU A 1 78 ? -0.075 2.588 9.892 1.00 93.69 78 LEU A N 1
ATOM 625 C CA . LEU A 1 78 ? 0.978 2.996 8.960 1.00 93.69 78 LEU A CA 1
ATOM 626 C C . LEU A 1 78 ? 0.448 4.008 7.941 1.00 93.69 78 LEU A C 1
ATOM 628 O O . LEU A 1 78 ? 1.102 5.007 7.664 1.00 93.69 78 LEU A O 1
ATOM 632 N N . GLU A 1 79 ? -0.747 3.756 7.408 1.00 94.62 79 GLU A N 1
ATOM 633 C CA . GLU A 1 79 ? -1.450 4.646 6.481 1.00 94.62 79 GLU A CA 1
ATOM 634 C C . GLU A 1 79 ? -2.942 4.615 6.806 1.00 94.62 79 GLU A C 1
ATOM 636 O O . GLU A 1 79 ? -3.469 3.587 7.235 1.00 94.62 79 GLU A O 1
ATOM 641 N N . VAL A 1 80 ? -3.639 5.725 6.591 1.00 95.69 80 VAL A N 1
ATOM 642 C CA . VAL A 1 80 ? -5.085 5.824 6.794 1.00 95.69 80 VAL A CA 1
ATOM 643 C C . VAL A 1 80 ? -5.662 6.894 5.878 1.00 95.69 80 VAL A C 1
ATOM 645 O O . VAL A 1 80 ? -5.038 7.938 5.705 1.00 95.69 80 VAL A O 1
ATOM 648 N N . ASN A 1 81 ? -6.825 6.628 5.285 1.00 96.06 81 ASN A N 1
ATOM 649 C CA . ASN A 1 81 ? -7.499 7.611 4.446 1.00 96.06 81 ASN A CA 1
ATOM 650 C C . ASN A 1 81 ? -8.304 8.611 5.281 1.00 96.06 81 ASN A C 1
ATOM 652 O O . ASN A 1 81 ? -8.700 8.339 6.421 1.00 96.06 81 ASN A O 1
ATOM 656 N N . GLN A 1 82 ? -8.600 9.767 4.686 1.00 93.50 82 GLN A N 1
ATOM 657 C CA . GLN A 1 82 ? -9.360 10.810 5.373 1.00 93.50 82 GLN A CA 1
ATOM 658 C C . GLN A 1 82 ? -10.742 10.324 5.838 1.00 93.50 82 GLN A C 1
ATOM 660 O O . GLN A 1 82 ? -11.200 10.700 6.916 1.00 93.50 82 GLN A O 1
ATOM 665 N N . THR A 1 83 ? -11.385 9.444 5.068 1.00 94.44 83 THR A N 1
ATOM 666 C CA . THR A 1 83 ? -12.700 8.887 5.397 1.00 94.44 83 THR A CA 1
ATOM 667 C C . THR A 1 83 ? -12.699 8.161 6.741 1.00 94.44 83 THR A C 1
ATOM 669 O O . THR A 1 83 ? -13.595 8.393 7.549 1.00 94.44 83 THR A O 1
ATOM 672 N N . LEU A 1 84 ? -11.694 7.324 7.029 1.00 92.50 84 LEU A N 1
ATOM 673 C CA . LEU A 1 84 ? -11.621 6.608 8.306 1.00 92.50 84 LEU A CA 1
ATOM 674 C C . LEU A 1 84 ? -11.385 7.565 9.479 1.00 92.50 84 LEU A C 1
ATOM 676 O O . LEU A 1 84 ? -12.007 7.409 10.526 1.00 92.50 84 LEU A O 1
ATOM 680 N N . LEU A 1 85 ? -10.534 8.579 9.300 1.00 91.88 85 LEU A N 1
ATOM 681 C CA . LEU A 1 85 ? -10.323 9.614 10.316 1.00 91.88 85 LEU A CA 1
ATOM 682 C C . LEU A 1 85 ? -11.636 10.342 10.635 1.00 91.88 85 LEU A C 1
ATOM 684 O O . LEU A 1 85 ? -12.000 10.478 11.802 1.00 91.88 85 LEU A O 1
ATOM 688 N N . THR A 1 86 ? -12.399 10.717 9.607 1.00 90.44 86 THR A N 1
ATOM 689 C CA . THR A 1 86 ? -13.710 11.355 9.767 1.00 90.44 86 THR A CA 1
ATOM 690 C C . THR A 1 86 ? -14.740 10.427 10.418 1.00 90.44 86 THR A C 1
ATOM 692 O O . THR A 1 86 ? -15.492 10.888 11.271 1.00 90.44 86 THR A O 1
ATOM 695 N N . MET A 1 87 ? -14.754 9.124 10.099 1.00 87.00 87 MET A N 1
ATOM 696 C CA . MET A 1 87 ? -15.656 8.148 10.741 1.00 87.00 87 MET A CA 1
ATOM 697 C C . MET A 1 87 ? -15.483 8.089 12.266 1.00 87.00 87 MET A C 1
ATOM 699 O O . MET A 1 87 ? -16.455 7.863 12.984 1.00 87.00 87 MET A O 1
ATOM 703 N N . PHE A 1 88 ? -14.260 8.294 12.759 1.00 85.81 88 PHE A N 1
ATOM 704 C CA . PHE A 1 88 ? -13.932 8.254 14.186 1.00 85.81 88 PHE A CA 1
ATOM 705 C C . PHE A 1 88 ? -13.748 9.641 14.820 1.00 85.81 88 PHE A C 1
ATOM 707 O O . PHE A 1 88 ? -13.360 9.726 15.984 1.00 85.81 88 PHE A O 1
ATOM 714 N N . ASN A 1 89 ? -14.047 10.724 14.090 1.00 87.75 89 ASN A N 1
ATOM 715 C CA . ASN A 1 89 ? -13.798 12.108 14.514 1.00 87.75 89 ASN A CA 1
ATOM 716 C C . ASN A 1 89 ? -12.344 12.355 14.970 1.00 87.75 89 ASN A C 1
ATOM 718 O O . ASN A 1 89 ? -12.091 13.133 15.890 1.00 87.75 89 ASN A O 1
ATOM 722 N N . CYS A 1 90 ? -11.386 11.687 14.327 1.00 88.00 90 CYS A N 1
ATOM 723 C CA . CYS A 1 90 ? -9.958 11.870 14.561 1.00 88.00 90 CYS A CA 1
ATOM 724 C C . CYS A 1 90 ? -9.376 12.874 13.569 1.00 88.00 90 CYS A C 1
ATOM 726 O O . CYS A 1 90 ? -9.784 12.939 12.410 1.00 88.00 90 CYS A O 1
ATOM 728 N N . THR A 1 91 ? -8.358 13.607 14.007 1.00 87.50 91 THR A N 1
ATOM 729 C CA . THR A 1 91 ? -7.565 14.481 13.129 1.00 87.50 91 THR A CA 1
ATOM 730 C C . THR A 1 91 ? -6.239 13.825 12.754 1.00 87.50 91 THR A C 1
ATOM 732 O O . THR A 1 91 ? -5.645 14.164 11.733 1.00 87.50 91 THR A O 1
ATOM 735 N N . THR A 1 92 ? -5.765 12.865 13.558 1.00 89.75 92 THR A N 1
ATOM 736 C CA . THR A 1 92 ? -4.472 12.206 13.338 1.00 89.75 92 THR A CA 1
ATOM 737 C C . THR A 1 92 ? -4.571 10.675 13.358 1.00 89.75 92 THR A C 1
ATOM 739 O O . THR A 1 92 ? -5.390 10.116 14.092 1.00 89.75 92 THR A O 1
ATOM 742 N N . PRO A 1 93 ? -3.695 9.960 12.621 1.00 88.06 93 PRO A N 1
ATOM 743 C CA . PRO A 1 93 ? -3.612 8.497 12.690 1.00 88.06 93 PRO A CA 1
ATOM 744 C C . PRO A 1 93 ? -3.303 7.971 14.102 1.00 88.06 93 PRO A C 1
ATOM 746 O O . PRO A 1 93 ? -3.723 6.876 14.468 1.00 88.06 93 PRO A O 1
ATOM 749 N N . TYR A 1 94 ? -2.586 8.759 14.909 1.00 87.31 94 TYR A N 1
ATOM 750 C CA . TYR A 1 94 ? -2.238 8.407 16.286 1.00 87.31 94 TYR A CA 1
ATOM 751 C C . TYR A 1 94 ? -3.459 8.386 17.218 1.00 87.31 94 TYR A C 1
ATOM 753 O O . TYR A 1 94 ? -3.590 7.487 18.048 1.00 87.31 94 TYR A O 1
ATOM 761 N N . GLU A 1 95 ? -4.375 9.347 17.068 1.00 87.00 95 GLU A N 1
ATOM 762 C CA . GLU A 1 95 ? -5.651 9.345 17.796 1.00 87.00 95 GLU A CA 1
ATOM 763 C C . GLU A 1 95 ? -6.472 8.102 17.453 1.00 87.00 95 GLU A C 1
ATOM 765 O O . GLU A 1 95 ? -6.973 7.428 18.353 1.00 87.00 95 GLU A O 1
ATOM 770 N N . LEU A 1 96 ? -6.531 7.750 16.166 1.00 86.12 96 LEU A N 1
ATOM 771 C CA . LEU A 1 96 ? -7.231 6.555 15.708 1.00 86.12 96 LEU A CA 1
ATOM 772 C C . LEU A 1 96 ? -6.620 5.277 16.302 1.00 86.12 96 LEU A C 1
ATOM 774 O O . LEU A 1 96 ? -7.346 4.409 16.783 1.00 86.12 96 LEU A O 1
ATOM 778 N N . GLN A 1 97 ? -5.287 5.177 16.326 1.00 86.06 97 GLN A N 1
ATOM 779 C CA . GLN A 1 97 ? -4.592 4.050 16.947 1.00 86.06 97 GLN A CA 1
ATOM 780 C C . GLN A 1 97 ? -4.979 3.885 18.423 1.00 86.06 97 GLN A C 1
ATOM 782 O O . GLN A 1 97 ? -5.193 2.761 18.874 1.00 86.06 97 GLN A O 1
ATOM 787 N N . ARG A 1 98 ? -5.093 4.983 19.182 1.00 83.31 98 ARG A N 1
ATOM 788 C CA . ARG A 1 98 ? -5.522 4.922 20.587 1.00 83.31 98 ARG A CA 1
ATOM 789 C C . ARG A 1 98 ? -6.945 4.400 20.735 1.00 83.31 98 ARG A C 1
ATOM 791 O O . ARG A 1 98 ? -7.165 3.520 21.557 1.00 83.31 98 ARG A O 1
ATOM 798 N N . ILE A 1 99 ? -7.873 4.873 19.902 1.00 80.75 99 ILE A N 1
ATOM 799 C CA . ILE A 1 99 ? -9.257 4.378 19.905 1.00 80.75 99 ILE A CA 1
ATOM 800 C C . ILE A 1 99 ? -9.288 2.872 19.641 1.00 80.75 99 ILE A C 1
ATOM 802 O O . ILE A 1 99 ? -10.023 2.151 20.312 1.00 80.75 99 ILE A O 1
ATOM 806 N N . PHE A 1 100 ? -8.482 2.382 18.695 1.00 77.75 100 PHE A N 1
ATOM 807 C CA . PHE A 1 100 ? -8.368 0.947 18.464 1.00 77.75 100 PHE A CA 1
ATOM 808 C C . PHE A 1 100 ? -7.801 0.221 19.676 1.00 77.75 100 PHE A C 1
ATOM 810 O O . PHE A 1 100 ? -8.389 -0.760 20.082 1.00 77.75 100 PHE A O 1
ATOM 817 N N . ILE A 1 101 ? -6.745 0.699 20.325 1.00 74.69 101 ILE A N 1
ATOM 818 C CA . ILE A 1 101 ? -6.223 0.027 21.528 1.00 74.69 101 ILE A CA 1
ATOM 819 C C . ILE A 1 101 ? -7.270 -0.040 22.658 1.00 74.69 101 ILE A C 1
ATOM 821 O O . ILE A 1 101 ? -7.308 -1.028 23.390 1.00 74.69 101 ILE A O 1
ATOM 825 N N . ASP A 1 102 ? -8.143 0.964 22.764 1.00 73.12 102 ASP A N 1
ATOM 826 C CA . ASP A 1 102 ? -9.220 1.014 23.762 1.00 73.12 102 ASP A CA 1
ATOM 827 C C . ASP A 1 102 ? -10.448 0.147 23.389 1.00 73.12 102 ASP A C 1
ATOM 829 O O . ASP A 1 102 ? -11.302 -0.139 24.236 1.00 73.12 102 ASP A O 1
ATOM 833 N N . LEU A 1 103 ? -10.564 -0.291 22.129 1.00 72.62 103 LEU A N 1
ATOM 834 C CA . LEU A 1 103 ? -11.608 -1.210 21.664 1.00 72.62 103 LEU A CA 1
ATOM 835 C C . LEU A 1 103 ? -11.343 -2.648 22.160 1.00 72.62 103 LEU A C 1
ATOM 837 O O . LEU A 1 103 ? -10.249 -3.012 22.577 1.00 72.62 103 LEU A O 1
ATOM 841 N N . HIS A 1 104 ? -12.379 -3.491 22.162 1.00 69.62 104 HIS A N 1
ATOM 842 C CA . HIS A 1 104 ? -12.369 -4.790 22.852 1.00 69.62 104 HIS A CA 1
ATOM 843 C C . HIS A 1 104 ? -11.186 -5.700 22.460 1.00 69.62 104 HIS A C 1
ATOM 845 O O . HIS A 1 104 ? -11.066 -6.115 21.305 1.00 69.62 104 HIS A O 1
ATOM 851 N N . PHE A 1 105 ? -10.375 -6.089 23.454 1.00 72.06 105 PHE A N 1
ATOM 852 C CA . PHE A 1 105 ? -9.176 -6.925 23.283 1.00 72.06 105 PHE A CA 1
ATOM 853 C C . PHE A 1 105 ? -9.454 -8.251 22.549 1.00 72.06 105 PHE A C 1
ATOM 855 O O . PHE A 1 105 ? -8.669 -8.674 21.696 1.00 72.06 105 PHE A O 1
ATOM 862 N N . ASP A 1 106 ? -10.607 -8.876 22.809 1.00 81.44 106 ASP A N 1
ATOM 863 C CA . ASP A 1 106 ? -10.988 -10.155 22.198 1.00 81.44 106 ASP A CA 1
ATOM 864 C C . ASP A 1 106 ? -11.158 -10.068 20.674 1.00 81.44 106 ASP A C 1
ATOM 866 O O . ASP A 1 106 ? -10.803 -11.008 19.955 1.00 81.44 106 ASP A O 1
ATOM 870 N N . SER A 1 107 ? -11.665 -8.943 20.158 1.00 83.25 107 SER A N 1
ATOM 871 C CA . SER A 1 107 ? -11.824 -8.726 18.715 1.00 83.25 107 SER A CA 1
ATOM 872 C C . SER A 1 107 ? -10.462 -8.675 18.025 1.00 83.25 107 SER A C 1
ATOM 874 O O . SER A 1 107 ? -10.239 -9.358 17.026 1.00 83.25 107 SER A O 1
ATOM 876 N N . PHE A 1 108 ? -9.508 -7.935 18.593 1.00 84.38 108 PHE A N 1
ATOM 877 C CA . PHE A 1 108 ? -8.155 -7.819 18.046 1.00 84.38 108 PHE A CA 1
ATOM 878 C C . PHE A 1 108 ? -7.382 -9.132 18.086 1.00 84.38 108 PHE A C 1
ATOM 880 O O . PHE A 1 108 ? -6.694 -9.484 17.121 1.00 84.38 108 PHE A O 1
ATOM 887 N N . TYR A 1 109 ? -7.528 -9.902 19.163 1.00 88.06 109 TYR A N 1
ATOM 888 C CA . TYR A 1 109 ? -6.941 -11.234 19.237 1.00 88.06 109 TYR A CA 1
ATOM 889 C C . TYR A 1 109 ? -7.481 -12.156 18.130 1.00 88.06 109 TYR A C 1
ATOM 891 O O . TYR A 1 109 ? -6.715 -12.860 17.470 1.00 88.06 109 TYR A O 1
ATOM 899 N N . GLN A 1 110 ? -8.789 -12.122 17.859 1.00 90.25 110 GLN A N 1
ATOM 900 C CA . GLN A 1 110 ? -9.380 -12.923 16.784 1.00 90.25 110 GLN A CA 1
ATOM 901 C C . GLN A 1 110 ? -8.915 -12.474 15.397 1.00 90.25 110 GLN A C 1
ATOM 903 O O . GLN A 1 110 ? -8.499 -13.314 14.597 1.00 90.25 110 GLN A O 1
ATOM 908 N N . ILE A 1 111 ? -8.915 -11.165 15.130 1.00 91.38 111 ILE A N 1
ATOM 909 C CA . ILE A 1 111 ? -8.472 -10.600 13.848 1.00 91.38 111 ILE A CA 1
ATOM 910 C C . ILE A 1 111 ? -7.006 -10.954 13.581 1.00 91.38 111 ILE A C 1
ATOM 912 O O . ILE A 1 111 ? -6.683 -11.483 12.517 1.00 91.38 111 ILE A O 1
ATOM 916 N N . SER A 1 112 ? -6.116 -10.731 14.552 1.00 92.44 112 SER A N 1
ATOM 917 C CA . SER A 1 112 ? -4.690 -11.062 14.416 1.00 92.44 112 SER A CA 1
ATOM 918 C C . SER A 1 112 ? -4.475 -12.562 14.182 1.00 92.44 112 SER A C 1
ATOM 920 O O . SER A 1 112 ? -3.720 -12.948 13.288 1.00 92.44 112 SER A O 1
ATOM 922 N N . LYS A 1 113 ? -5.205 -13.429 14.896 1.00 93.25 113 LYS A N 1
ATOM 923 C CA . LYS A 1 113 ? -5.165 -14.884 14.693 1.00 93.25 113 LYS A CA 1
ATOM 924 C C . LYS A 1 113 ? -5.645 -15.294 13.297 1.00 93.25 113 LYS A C 1
ATOM 926 O O . LYS A 1 113 ? -5.032 -16.166 12.679 1.00 93.25 113 LYS A O 1
ATOM 931 N N . MET A 1 114 ? -6.714 -14.682 12.787 1.00 93.94 114 MET A N 1
ATOM 932 C CA . MET A 1 114 ? -7.226 -14.946 11.438 1.00 93.94 114 MET A CA 1
ATOM 933 C C . MET A 1 114 ? -6.250 -14.467 10.358 1.00 93.94 114 MET A C 1
ATOM 935 O O . MET A 1 114 ? -5.957 -15.222 9.432 1.00 93.94 114 MET A O 1
ATOM 939 N N . LEU A 1 115 ? -5.666 -13.277 10.507 1.00 94.75 115 LEU A N 1
ATOM 940 C CA . LEU A 1 115 ? -4.649 -12.760 9.586 1.00 94.75 115 LEU A CA 1
ATOM 941 C C . LEU A 1 115 ? -3.381 -13.622 9.585 1.00 94.75 115 LEU A C 1
ATOM 943 O O . LEU A 1 115 ? -2.836 -13.903 8.517 1.00 94.75 115 LEU A O 1
ATOM 947 N N . MET A 1 116 ? -2.944 -14.109 10.748 1.00 93.12 116 MET A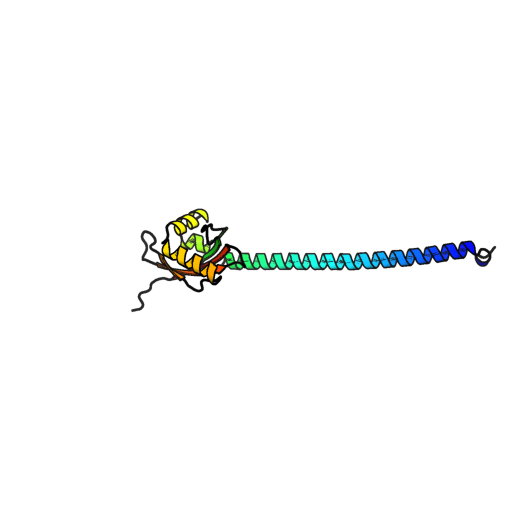 N 1
ATOM 948 C CA . MET A 1 116 ? -1.806 -15.028 10.849 1.00 93.12 116 MET A CA 1
ATOM 949 C C . MET A 1 116 ? -2.089 -16.377 10.188 1.00 93.12 116 MET A C 1
ATOM 951 O O . MET A 1 116 ? -1.250 -16.890 9.449 1.00 93.12 116 MET A O 1
ATOM 955 N N . LYS A 1 117 ? -3.265 -16.961 10.449 1.00 93.69 117 LYS A N 1
ATOM 956 C CA . LYS A 1 117 ? -3.597 -18.316 9.993 1.00 93.69 117 LYS A CA 1
ATOM 957 C C . LYS A 1 117 ? -4.034 -18.366 8.529 1.00 93.69 117 LYS A C 1
ATOM 959 O O . LYS A 1 117 ? -3.646 -19.284 7.814 1.00 93.69 117 LYS A O 1
ATOM 964 N N . TYR A 1 118 ? -4.847 -17.408 8.095 1.00 94.44 118 TYR A N 1
ATOM 965 C CA . TYR A 1 118 ? -5.511 -17.422 6.789 1.00 94.44 118 TYR A CA 1
ATOM 966 C C . TYR A 1 118 ? -5.041 -16.296 5.861 1.00 94.44 118 TYR A C 1
ATOM 968 O O . TYR A 1 118 ? -5.275 -16.358 4.659 1.00 94.44 118 TYR A O 1
ATOM 976 N N . GLY A 1 119 ? -4.379 -15.260 6.386 1.00 94.06 119 GLY A N 1
ATOM 977 C CA . GLY A 1 119 ? -3.964 -14.094 5.599 1.00 94.06 119 GLY A CA 1
ATOM 978 C C . GLY A 1 119 ? -5.103 -13.142 5.225 1.00 94.06 119 GLY A C 1
ATOM 979 O O . GLY A 1 119 ? -4.844 -12.132 4.574 1.00 94.06 119 GLY A O 1
ATOM 980 N N . THR A 1 120 ? -6.340 -13.435 5.627 1.00 95.50 120 THR A N 1
ATOM 981 C CA . THR A 1 120 ? -7.521 -12.616 5.339 1.00 95.50 120 THR A CA 1
ATOM 982 C C . THR A 1 120 ? -8.532 -12.685 6.480 1.00 95.50 120 THR A C 1
ATOM 984 O O . THR A 1 120 ? -8.589 -13.664 7.229 1.00 95.50 120 THR A O 1
ATOM 987 N N . VAL A 1 121 ? -9.325 -11.628 6.584 1.00 94.56 121 VAL A N 1
ATOM 988 C CA . VAL A 1 121 ? -10.529 -11.482 7.394 1.00 94.56 121 VAL A CA 1
ATOM 989 C C . VAL A 1 121 ? -11.566 -10.884 6.459 1.00 94.56 121 VAL A C 1
ATOM 991 O O . VAL A 1 121 ? -11.447 -9.720 6.088 1.00 94.56 121 VAL A O 1
ATOM 994 N N . ASP A 1 122 ? -12.543 -11.678 6.033 1.00 89.69 122 ASP A N 1
ATOM 995 C CA . ASP A 1 122 ? -13.466 -11.236 4.985 1.00 89.69 122 ASP A CA 1
ATOM 996 C C . ASP A 1 122 ? -14.434 -10.176 5.514 1.00 89.69 122 ASP A C 1
ATOM 998 O O . ASP A 1 122 ? -14.484 -9.074 4.972 1.00 89.69 122 ASP A O 1
ATOM 1002 N N . VAL A 1 123 ? -15.142 -10.476 6.608 1.00 90.50 123 VAL A N 1
ATOM 1003 C CA . VAL A 1 123 ? -15.984 -9.525 7.343 1.00 90.50 123 VAL A CA 1
ATOM 1004 C C . VAL A 1 123 ? -15.970 -9.890 8.826 1.00 90.50 123 VAL A C 1
ATOM 1006 O O . VAL A 1 123 ? -16.315 -11.009 9.198 1.00 90.50 123 VAL A O 1
ATOM 1009 N N . PHE A 1 124 ? -15.588 -8.941 9.675 1.00 90.00 124 PHE A N 1
ATOM 1010 C CA . PHE A 1 124 ? -15.640 -9.056 11.128 1.00 90.00 124 PHE A CA 1
ATOM 1011 C C . PHE A 1 124 ? -16.498 -7.926 11.699 1.00 90.00 124 PHE A C 1
ATOM 1013 O O . PHE A 1 124 ? -16.228 -6.750 11.447 1.00 90.00 124 PHE A O 1
ATOM 1020 N N . GLU A 1 125 ? -17.543 -8.279 12.451 1.00 88.75 125 GLU A N 1
ATOM 1021 C CA . GLU A 1 125 ? -18.436 -7.304 13.081 1.00 88.75 125 GLU A CA 1
ATOM 1022 C C . GLU A 1 125 ? -17.841 -6.805 14.398 1.00 88.75 125 GLU A C 1
ATOM 1024 O O . GLU A 1 125 ? -17.585 -7.588 15.313 1.00 88.75 125 GLU A O 1
ATOM 1029 N N . ILE A 1 126 ? -17.661 -5.490 14.515 1.00 85.75 126 ILE A N 1
ATOM 1030 C CA . ILE A 1 126 ? -17.212 -4.837 15.744 1.00 85.75 126 ILE A CA 1
ATOM 1031 C C . ILE A 1 126 ? -18.332 -3.905 16.221 1.00 85.75 126 ILE A C 1
ATOM 1033 O O . ILE A 1 126 ? -18.637 -2.917 15.542 1.00 85.75 126 ILE A O 1
ATOM 1037 N N . PRO A 1 127 ? -18.977 -4.193 17.365 1.00 79.50 127 PRO A N 1
ATOM 1038 C CA . PRO A 1 127 ? -19.918 -3.260 17.963 1.00 79.50 127 PRO A CA 1
ATOM 1039 C C . PRO A 1 127 ? -19.152 -2.049 18.503 1.00 79.50 127 PRO A C 1
ATOM 1041 O O . PRO A 1 127 ? -18.176 -2.204 19.235 1.00 79.50 127 PRO A O 1
ATOM 1044 N N . ILE A 1 128 ? -19.600 -0.843 18.154 1.00 76.81 128 ILE A N 1
ATOM 1045 C CA . ILE A 1 128 ? -19.017 0.404 18.651 1.00 76.81 128 ILE A CA 1
ATOM 1046 C C . ILE A 1 128 ? -20.068 1.250 19.367 1.00 76.81 128 ILE A C 1
ATOM 1048 O O . ILE A 1 128 ? -21.199 1.421 18.908 1.00 76.81 128 ILE A O 1
ATOM 1052 N N . VAL A 1 129 ? -19.667 1.816 20.502 1.00 71.12 129 VAL A N 1
ATOM 1053 C CA . VAL A 1 129 ? -20.459 2.799 21.241 1.00 71.12 129 VAL A CA 1
ATOM 1054 C C . VAL A 1 129 ? -19.679 4.103 21.221 1.00 71.12 129 VAL A C 1
ATOM 1056 O O . VAL A 1 129 ? -18.718 4.276 21.966 1.00 71.12 129 VAL A O 1
ATOM 1059 N N . ILE A 1 130 ? -20.070 5.013 20.332 1.00 67.69 130 ILE A N 1
ATOM 1060 C CA . ILE A 1 130 ? -19.515 6.367 20.303 1.00 67.69 130 ILE A CA 1
ATOM 1061 C C . ILE A 1 130 ? -20.239 7.176 21.384 1.00 67.69 130 ILE A C 1
ATOM 1063 O O . ILE A 1 130 ? -21.464 7.127 21.502 1.00 67.69 130 ILE A O 1
ATOM 1067 N N . LYS A 1 131 ? -19.485 7.898 22.217 1.00 64.38 131 LYS A N 1
ATOM 1068 C CA . LYS A 1 131 ? -20.022 8.651 23.357 1.00 64.38 131 LYS A CA 1
ATOM 1069 C C . LYS A 1 131 ? -21.051 9.689 22.883 1.00 64.38 131 LYS A C 1
ATOM 1071 O O . LYS A 1 131 ? -20.682 10.676 22.260 1.00 64.38 131 LYS A O 1
ATOM 1076 N N . GLY A 1 132 ? -22.323 9.477 23.226 1.00 61.88 132 GLY A N 1
ATOM 1077 C CA . GLY A 1 132 ? -23.431 10.369 22.857 1.00 61.88 132 GLY A CA 1
ATOM 1078 C C . GLY A 1 132 ? -24.162 10.004 21.560 1.00 61.88 132 GLY A C 1
ATOM 1079 O O . GLY A 1 132 ? -25.114 10.692 21.209 1.00 61.88 132 GLY A O 1
ATOM 1080 N N . GLU A 1 133 ? -23.777 8.921 20.879 1.00 66.44 133 GLU A N 1
ATOM 1081 C CA . GLU A 1 133 ? -24.472 8.414 19.692 1.00 66.44 133 GLU A CA 1
ATOM 1082 C C . GLU A 1 133 ? -25.121 7.047 19.952 1.00 66.44 133 GLU A C 1
ATOM 1084 O O . GLU A 1 133 ? -24.730 6.296 20.848 1.00 66.44 133 GLU A O 1
ATOM 1089 N N . SER A 1 134 ? -26.123 6.706 19.138 1.00 67.31 134 SER A N 1
ATOM 1090 C CA . SER A 1 134 ? -26.695 5.358 19.103 1.00 67.31 134 SER A CA 1
ATOM 1091 C C . SER A 1 134 ? -25.613 4.319 18.768 1.00 67.31 134 SER A C 1
ATOM 1093 O O . SER A 1 134 ? -24.768 4.601 17.914 1.00 67.31 134 SER A O 1
ATOM 1095 N N . PRO A 1 135 ? -25.651 3.116 19.370 1.00 71.00 135 PRO A N 1
ATOM 1096 C CA . PRO A 1 135 ? -24.671 2.067 19.112 1.00 71.00 135 PRO A CA 1
ATOM 1097 C C . PRO A 1 135 ? -24.648 1.718 17.624 1.00 71.00 135 PRO A C 1
ATOM 1099 O O . PRO A 1 135 ? -25.674 1.358 17.046 1.00 71.00 135 PRO A O 1
ATOM 1102 N N . LYS A 1 136 ? -23.469 1.831 17.017 1.00 79.69 136 LYS A N 1
ATOM 1103 C CA . LYS A 1 136 ? -23.226 1.565 15.598 1.00 79.69 136 LYS A CA 1
ATOM 1104 C C . LYS A 1 136 ? -22.501 0.231 15.447 1.00 79.69 136 LYS A C 1
ATOM 1106 O O . LYS A 1 136 ? -21.859 -0.262 16.376 1.00 79.69 136 LYS A O 1
ATOM 1111 N N . LYS A 1 137 ? -22.593 -0.362 14.260 1.00 85.12 137 LYS A N 1
ATOM 1112 C CA . LYS A 1 137 ? -21.807 -1.542 13.899 1.00 85.12 137 LYS A CA 1
ATOM 1113 C C . LYS A 1 137 ? -20.740 -1.154 12.890 1.00 85.12 137 LYS A C 1
ATOM 1115 O O . LYS A 1 137 ? -21.028 -0.438 11.932 1.00 85.12 137 LYS A O 1
ATOM 1120 N N . LEU A 1 138 ? -19.525 -1.648 13.090 1.00 88.81 138 LEU A N 1
ATOM 1121 C CA . LEU A 1 138 ? -18.467 -1.591 12.091 1.00 88.81 138 LEU A CA 1
ATOM 1122 C C . LEU A 1 138 ? -18.266 -2.966 11.477 1.00 88.81 138 LEU A C 1
ATOM 1124 O O . LEU A 1 138 ? -18.229 -3.971 12.183 1.00 88.81 138 LEU A O 1
ATOM 1128 N N . LEU A 1 139 ? -18.096 -2.987 10.163 1.00 91.62 139 LEU A N 1
ATOM 1129 C CA . LEU A 1 139 ? -17.615 -4.140 9.427 1.00 91.62 139 LEU A CA 1
ATOM 1130 C C . LEU A 1 139 ? -16.154 -3.894 9.077 1.00 91.62 139 LEU A C 1
ATOM 1132 O O . LEU A 1 139 ? -15.844 -2.921 8.390 1.00 91.62 139 LEU A O 1
ATOM 1136 N N . LEU A 1 140 ? -15.272 -4.769 9.549 1.00 92.44 140 LEU A N 1
ATOM 1137 C CA . LEU A 1 140 ? -13.860 -4.777 9.188 1.00 92.44 140 LEU A CA 1
ATOM 1138 C C . LEU A 1 140 ? -13.590 -5.931 8.223 1.00 92.44 140 LEU A C 1
ATOM 1140 O O . LEU A 1 140 ? -13.816 -7.092 8.557 1.00 92.44 140 LEU A O 1
ATOM 1144 N N . SER A 1 141 ? -13.040 -5.606 7.062 1.00 95.31 141 SER A N 1
ATOM 1145 C CA . SER A 1 141 ? -12.365 -6.556 6.181 1.00 95.31 141 SER A CA 1
ATOM 1146 C C . SER A 1 141 ? -10.874 -6.261 6.216 1.00 95.31 141 SER A C 1
ATOM 1148 O O . SER A 1 141 ? -10.491 -5.095 6.212 1.00 95.31 141 SER A O 1
ATOM 1150 N N . ALA A 1 142 ? -10.010 -7.269 6.269 1.00 96.06 142 ALA A N 1
ATOM 1151 C CA . ALA A 1 142 ? -8.571 -7.040 6.261 1.00 96.06 142 ALA A CA 1
ATOM 1152 C C . ALA A 1 142 ? -7.822 -8.138 5.517 1.00 96.06 142 ALA A C 1
ATOM 1154 O O . ALA A 1 142 ? -8.118 -9.321 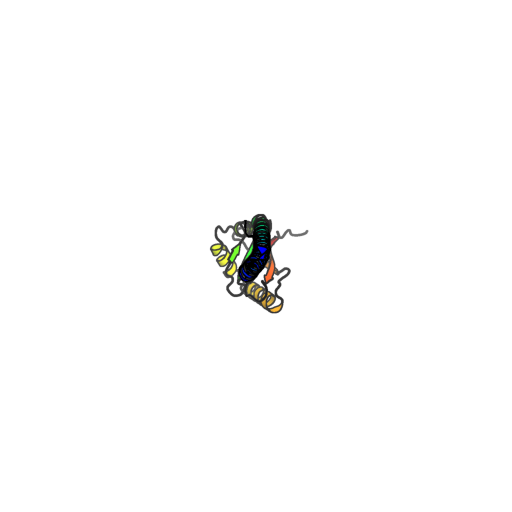5.666 1.00 96.06 142 ALA A O 1
ATOM 1155 N N . ARG A 1 143 ? -6.792 -7.757 4.760 1.00 96.56 143 ARG A N 1
ATOM 1156 C CA . ARG A 1 143 ? -5.931 -8.697 4.039 1.00 96.56 143 ARG A CA 1
ATOM 1157 C C . ARG A 1 143 ? -4.463 -8.443 4.327 1.00 96.56 143 ARG A C 1
ATOM 1159 O O . ARG A 1 143 ? -3.984 -7.317 4.220 1.00 96.56 143 ARG A O 1
ATOM 1166 N N . ARG A 1 144 ? -3.742 -9.511 4.650 1.00 96.75 144 ARG A N 1
ATOM 1167 C CA . ARG A 1 144 ? -2.311 -9.489 4.947 1.00 96.75 144 ARG A CA 1
ATOM 1168 C C . ARG A 1 144 ? -1.469 -9.285 3.691 1.00 96.75 144 ARG A C 1
ATOM 1170 O O . ARG A 1 144 ? -1.726 -9.887 2.648 1.00 96.75 144 ARG A O 1
ATOM 1177 N N . GLU A 1 145 ? -0.427 -8.476 3.816 1.00 94.75 145 GLU A N 1
ATOM 1178 C CA . GLU A 1 145 ? 0.553 -8.220 2.769 1.00 94.75 145 GLU A CA 1
ATOM 1179 C C . GLU A 1 145 ? 1.626 -9.320 2.760 1.00 94.75 145 GLU A C 1
ATOM 1181 O O . GLU A 1 145 ? 2.562 -9.341 3.566 1.00 94.75 145 GLU A O 1
ATOM 1186 N N . GLY A 1 146 ? 1.476 -10.275 1.840 1.00 90.69 146 GLY A N 1
ATOM 1187 C CA . GLY A 1 146 ? 2.432 -11.363 1.645 1.00 90.69 146 GLY A CA 1
ATOM 1188 C C . GLY A 1 146 ? 2.682 -12.167 2.924 1.00 90.69 146 GLY A C 1
ATOM 1189 O O . GLY A 1 146 ? 1.755 -12.704 3.531 1.00 90.69 146 GLY A O 1
ATOM 1190 N N . LYS A 1 147 ? 3.956 -12.275 3.321 1.00 89.81 147 LYS A N 1
ATOM 1191 C CA . LYS A 1 147 ? 4.379 -12.951 4.559 1.00 89.81 147 LYS A CA 1
ATOM 1192 C C . LYS A 1 147 ? 4.673 -11.989 5.717 1.00 89.81 147 LYS A C 1
ATOM 1194 O O . LYS A 1 147 ? 5.195 -12.435 6.732 1.00 89.81 147 LYS A O 1
ATOM 1199 N N . THR A 1 148 ? 4.337 -10.709 5.579 1.00 93.75 148 THR A N 1
ATOM 1200 C CA . THR A 1 148 ? 4.622 -9.685 6.592 1.00 93.75 148 THR A CA 1
ATOM 1201 C C . THR A 1 148 ? 3.565 -9.661 7.700 1.00 93.75 148 THR A C 1
ATOM 1203 O O . THR A 1 148 ? 2.561 -10.381 7.645 1.00 93.75 148 THR A O 1
ATOM 1206 N N . GLU A 1 149 ? 3.803 -8.816 8.701 1.00 94.62 149 GLU A N 1
ATOM 1207 C CA . GLU A 1 149 ? 2.867 -8.479 9.782 1.00 94.62 149 GLU A CA 1
ATOM 1208 C C . GLU A 1 149 ? 1.970 -7.279 9.441 1.00 94.62 149 GLU A C 1
ATOM 1210 O O . GLU A 1 149 ? 1.301 -6.717 10.306 1.00 94.62 149 GLU A O 1
ATOM 1215 N N . ILE A 1 150 ? 1.957 -6.873 8.172 1.00 96.75 150 ILE A N 1
ATOM 1216 C CA . ILE A 1 150 ? 1.196 -5.731 7.682 1.00 96.75 150 ILE A CA 1
ATOM 1217 C C . ILE A 1 150 ? -0.094 -6.230 7.036 1.00 96.75 150 ILE A C 1
ATOM 1219 O O . ILE A 1 150 ? -0.099 -7.230 6.313 1.00 96.75 150 ILE A O 1
ATOM 1223 N N . ALA A 1 151 ? -1.196 -5.529 7.282 1.00 96.69 151 ALA A N 1
ATOM 1224 C CA . ALA A 1 151 ? -2.474 -5.768 6.635 1.00 96.69 151 ALA A CA 1
ATOM 1225 C C . ALA A 1 151 ? -3.095 -4.468 6.112 1.00 96.69 151 ALA A C 1
ATOM 1227 O O . ALA A 1 151 ? -2.902 -3.392 6.677 1.00 96.69 151 ALA A O 1
ATOM 1228 N N . HIS A 1 152 ? -3.867 -4.601 5.037 1.00 96.25 152 HIS A N 1
ATOM 1229 C CA . HIS A 1 152 ? -4.728 -3.557 4.497 1.00 96.25 152 HIS A CA 1
ATOM 1230 C C . HIS A 1 152 ? -6.150 -3.825 4.982 1.00 96.25 152 HIS A C 1
ATOM 1232 O O . HIS A 1 152 ? -6.719 -4.872 4.671 1.00 96.25 152 HIS A O 1
ATOM 1238 N N . GLY A 1 153 ? -6.682 -2.908 5.783 1.00 94.94 153 GLY A N 1
ATOM 1239 C CA . GLY A 1 153 ? -8.020 -2.946 6.349 1.00 94.94 153 GLY A CA 1
ATOM 1240 C C . GLY A 1 153 ? -8.973 -2.010 5.615 1.00 94.94 153 GLY A C 1
ATOM 1241 O O . GLY A 1 153 ? -8.607 -0.890 5.260 1.00 94.94 153 GLY A O 1
ATOM 1242 N N . VAL A 1 154 ? -10.206 -2.465 5.434 1.00 95.44 154 VAL A N 1
ATOM 1243 C CA . VAL A 1 154 ? -11.351 -1.679 4.985 1.00 95.44 154 VAL A CA 1
ATOM 1244 C C . VAL A 1 154 ? -12.404 -1.738 6.082 1.00 95.44 154 VAL A C 1
ATOM 1246 O O . VAL A 1 154 ? -12.782 -2.816 6.536 1.00 95.44 154 VAL A O 1
ATOM 1249 N N . VAL A 1 155 ? -12.863 -0.574 6.512 1.00 93.06 155 VAL A N 1
ATOM 1250 C CA . VAL A 1 155 ? -13.837 -0.384 7.578 1.00 93.06 155 VAL A CA 1
ATOM 1251 C C . VAL A 1 155 ? -15.053 0.313 6.995 1.00 93.06 155 VAL A C 1
ATOM 1253 O O . VAL A 1 155 ? -14.952 1.371 6.369 1.00 93.06 155 VAL A O 1
ATOM 1256 N N . VAL A 1 156 ? -16.220 -0.278 7.216 1.00 92.31 156 VAL A N 1
ATOM 1257 C CA . VAL A 1 156 ? -17.502 0.293 6.810 1.00 92.31 156 VAL A CA 1
ATOM 1258 C C . VAL A 1 156 ? -18.388 0.414 8.035 1.00 92.31 156 VAL A C 1
ATOM 1260 O O . VAL A 1 156 ? -18.570 -0.548 8.780 1.00 92.31 156 VAL A O 1
ATOM 1263 N N . GLN A 1 157 ? -18.958 1.598 8.238 1.00 86.25 157 GLN A N 1
ATOM 1264 C CA . GLN A 1 157 ? -19.971 1.803 9.260 1.00 86.25 157 GLN A CA 1
ATOM 1265 C C . GLN A 1 157 ? -21.340 1.388 8.721 1.00 86.25 157 GLN A C 1
ATOM 1267 O O . GLN A 1 157 ? -21.764 1.840 7.659 1.00 86.25 157 GLN A O 1
ATOM 1272 N N . VAL A 1 158 ? -22.052 0.562 9.480 1.00 85.19 158 VAL A N 1
ATOM 1273 C CA . VAL A 1 158 ? -23.422 0.147 9.182 1.00 85.19 158 VAL A CA 1
ATOM 1274 C C . VAL A 1 158 ? -24.332 0.682 10.279 1.00 85.19 158 VAL A C 1
ATOM 1276 O O . VAL A 1 158 ? -24.126 0.422 11.469 1.00 85.19 158 VAL A O 1
ATOM 1279 N N . ASN A 1 159 ? -25.348 1.448 9.878 1.00 68.06 159 ASN A N 1
ATOM 1280 C CA . ASN A 1 159 ? -26.392 1.874 10.798 1.00 68.06 159 ASN A CA 1
ATOM 1281 C C . ASN A 1 159 ? -27.256 0.663 11.145 1.00 68.06 159 ASN A C 1
ATOM 1283 O O . ASN A 1 159 ? -27.790 -0.013 10.269 1.00 68.06 159 ASN A O 1
ATOM 1287 N N . THR A 1 160 ? -27.416 0.408 12.436 1.00 57.88 160 THR A N 1
ATOM 1288 C CA . THR A 1 160 ? -28.382 -0.535 12.998 1.00 57.88 160 THR A CA 1
ATOM 1289 C C . THR A 1 160 ? -29.789 0.037 12.827 1.00 57.88 160 THR A C 1
ATOM 1291 O O . THR A 1 160 ? -30.427 0.469 13.783 1.00 57.88 160 THR A O 1
ATOM 1294 N N . GLN A 1 161 ? -30.294 0.071 11.591 1.00 52.00 161 GLN A N 1
ATOM 1295 C CA . GLN A 1 161 ? -31.733 0.166 11.393 1.00 52.00 161 GLN A CA 1
ATOM 1296 C C . GLN A 1 161 ? -32.342 -1.144 11.884 1.00 52.00 161 GLN A C 1
ATOM 1298 O O . GLN A 1 161 ? -32.005 -2.234 11.422 1.00 52.00 161 GLN A O 1
ATOM 1303 N N . LYS A 1 162 ? -33.195 -1.015 12.898 1.00 45.44 162 LYS A N 1
ATOM 1304 C CA . LYS A 1 162 ? -34.118 -2.053 13.327 1.00 45.44 162 LYS A CA 1
ATOM 1305 C C . LYS A 1 162 ? -35.008 -2.316 12.110 1.00 45.44 162 LYS A C 1
ATOM 1307 O O . LYS A 1 162 ? -35.858 -1.489 11.805 1.00 45.44 162 LYS A O 1
ATOM 1312 N N . ASN A 1 163 ? -34.727 -3.381 11.362 1.00 41.09 163 ASN A N 1
ATOM 1313 C CA . ASN A 1 163 ? -35.691 -3.899 10.400 1.00 41.09 163 ASN A CA 1
ATOM 1314 C C . ASN A 1 163 ? -36.904 -4.328 11.233 1.00 41.09 163 ASN A C 1
ATOM 1316 O O . ASN A 1 163 ? -36.822 -5.315 11.969 1.00 41.09 163 ASN A O 1
ATOM 1320 N N . GLU A 1 164 ? -37.936 -3.485 11.221 1.00 35.97 164 GLU A N 1
ATOM 1321 C CA . GLU A 1 164 ? -39.301 -3.835 11.619 1.00 35.97 164 GLU A CA 1
ATOM 1322 C C . GLU A 1 164 ? -39.885 -4.877 10.660 1.00 35.97 164 GLU A C 1
ATOM 1324 O O . GLU A 1 164 ? -39.537 -4.838 9.454 1.00 35.97 164 GLU A O 1
#

Radius of gyration: 32.51 Å; chains: 1; bounding box: 94×33×84 Å